Protein AF-A0A023EDC5-F1 (afdb_monomer_lite)

Organism: Aedes albopictus (NCBI:txid7160)

Structure (mmCIF, N/CA/C/O backbone):
data_AF-A0A023EDC5-F1
#
_entry.id   AF-A0A023EDC5-F1
#
loop_
_atom_site.group_PDB
_atom_site.id
_atom_site.type_symbol
_atom_site.label_atom_id
_atom_site.label_alt_id
_atom_site.label_comp_id
_atom_site.label_asym_id
_atom_site.label_entity_id
_atom_site.label_seq_id
_atom_site.pdbx_PDB_ins_code
_atom_site.Cartn_x
_atom_site.Cartn_y
_atom_site.Cartn_z
_atom_site.occupancy
_atom_site.B_iso_or_equiv
_atom_site.auth_seq_id
_atom_site.auth_comp_id
_atom_site.auth_asym_id
_atom_site.auth_atom_id
_atom_site.pdbx_PDB_model_num
ATOM 1 N N . MET A 1 1 ? 11.397 -44.314 -11.778 1.00 50.75 1 MET A N 1
ATOM 2 C CA . MET A 1 1 ? 10.509 -43.791 -10.722 1.00 50.75 1 MET A CA 1
ATOM 3 C C . MET A 1 1 ? 11.322 -42.863 -9.839 1.00 50.75 1 MET A C 1
ATOM 5 O O . MET A 1 1 ? 11.848 -43.304 -8.835 1.00 50.75 1 MET A O 1
ATOM 9 N N . THR A 1 2 ? 11.471 -41.606 -10.250 1.00 45.00 2 THR A N 1
ATOM 10 C CA . THR A 1 2 ? 11.901 -40.502 -9.382 1.00 45.00 2 THR A CA 1
ATOM 11 C C . THR A 1 2 ? 11.309 -39.235 -9.984 1.00 45.00 2 THR A C 1
ATOM 13 O O . THR A 1 2 ? 11.677 -38.807 -11.075 1.00 45.00 2 THR A O 1
ATOM 16 N N . GLN A 1 3 ? 10.275 -38.731 -9.318 1.00 44.88 3 GLN A N 1
ATOM 17 C CA . GLN A 1 3 ? 9.537 -37.547 -9.725 1.00 44.88 3 GLN A CA 1
ATOM 18 C C . GLN A 1 3 ? 10.434 -36.310 -9.618 1.00 44.88 3 GLN A C 1
ATOM 20 O O . GLN A 1 3 ? 11.108 -36.125 -8.605 1.00 44.88 3 GLN A O 1
ATOM 25 N N . GLN A 1 4 ? 10.425 -35.470 -10.651 1.00 45.59 4 GLN A N 1
ATOM 26 C CA . GLN A 1 4 ? 10.898 -34.090 -10.553 1.00 45.59 4 GLN A CA 1
ATOM 27 C C . GLN A 1 4 ? 9.926 -33.314 -9.651 1.00 45.59 4 GLN A C 1
ATOM 29 O O . GLN A 1 4 ? 8.714 -33.425 -9.854 1.00 45.59 4 GLN A O 1
ATOM 34 N N . PRO A 1 5 ? 10.404 -32.563 -8.645 1.00 53.28 5 PRO A N 1
ATOM 35 C CA . PRO A 1 5 ? 9.530 -31.718 -7.856 1.00 53.28 5 PRO A CA 1
ATOM 36 C C . PRO A 1 5 ? 9.101 -30.519 -8.705 1.00 53.28 5 PRO A C 1
ATOM 38 O O . PRO A 1 5 ? 9.924 -29.786 -9.251 1.00 53.28 5 PRO A O 1
ATOM 41 N N . ASN A 1 6 ? 7.787 -30.361 -8.812 1.00 52.38 6 ASN A N 1
ATOM 42 C CA . ASN A 1 6 ? 7.099 -29.246 -9.442 1.00 52.38 6 ASN A CA 1
ATOM 43 C C . ASN A 1 6 ? 7.587 -27.919 -8.826 1.00 52.38 6 ASN A C 1
ATOM 45 O O . ASN A 1 6 ? 7.367 -27.668 -7.642 1.00 52.38 6 ASN A O 1
ATOM 49 N N . GLY A 1 7 ? 8.272 -27.093 -9.617 1.00 53.75 7 GLY A N 1
ATOM 50 C CA . GLY A 1 7 ? 8.886 -25.833 -9.189 1.00 53.75 7 GLY A CA 1
ATOM 51 C C . GLY A 1 7 ? 8.329 -24.621 -9.934 1.00 53.75 7 GLY A C 1
ATOM 52 O O . GLY A 1 7 ? 9.099 -23.808 -10.430 1.00 53.75 7 GLY A O 1
ATOM 53 N N . GLU A 1 8 ? 7.008 -24.491 -10.042 1.00 51.50 8 GLU A N 1
ATOM 54 C CA . GLU A 1 8 ? 6.346 -23.358 -10.712 1.00 51.50 8 GLU A CA 1
ATOM 55 C C . GLU A 1 8 ? 5.930 -22.255 -9.721 1.00 51.50 8 GLU A C 1
ATOM 57 O O . GLU A 1 8 ? 4.769 -21.865 -9.656 1.00 51.50 8 GLU A O 1
ATOM 62 N N . ASN A 1 9 ? 6.864 -21.742 -8.908 1.00 53.31 9 ASN A N 1
ATOM 63 C CA . ASN A 1 9 ? 6.585 -20.567 -8.062 1.00 53.31 9 ASN A CA 1
ATOM 64 C C . ASN A 1 9 ? 7.823 -19.682 -7.792 1.00 53.31 9 ASN A C 1
ATOM 66 O O . ASN A 1 9 ? 8.054 -19.226 -6.676 1.00 53.31 9 ASN A O 1
ATOM 70 N N . GLY A 1 10 ? 8.677 -19.481 -8.804 1.00 51.59 10 GLY A N 1
ATOM 71 C CA . GLY A 1 10 ? 9.921 -18.695 -8.692 1.00 51.59 10 GLY A CA 1
ATOM 72 C C . GLY A 1 10 ? 9.852 -17.255 -9.223 1.00 51.59 10 GLY A C 1
ATOM 73 O O . GLY A 1 10 ? 10.818 -16.500 -9.089 1.00 51.59 10 GLY A O 1
ATOM 74 N N . SER A 1 11 ? 8.739 -16.853 -9.841 1.00 55.75 11 SER A N 1
ATOM 75 C CA . SER A 1 11 ? 8.704 -15.620 -10.641 1.00 55.75 11 SER A CA 1
ATOM 76 C C . SER A 1 11 ? 8.401 -14.351 -9.837 1.00 55.75 11 SER A C 1
ATOM 78 O O . SER A 1 11 ? 8.929 -13.294 -10.173 1.00 55.75 11 SER A O 1
ATOM 80 N N . ASN A 1 12 ? 7.642 -14.431 -8.738 1.00 54.09 12 ASN A N 1
ATOM 81 C CA . ASN A 1 12 ? 7.206 -13.228 -8.011 1.00 54.09 12 ASN A CA 1
ATOM 82 C C . ASN A 1 12 ? 8.258 -12.669 -7.039 1.00 54.09 12 ASN A C 1
ATOM 84 O O . ASN A 1 12 ? 8.398 -11.456 -6.918 1.00 54.09 12 ASN A O 1
ATOM 88 N N . SER A 1 13 ? 9.089 -13.520 -6.423 1.00 58.00 13 SER A N 1
ATOM 89 C CA . SER A 1 13 ? 10.135 -13.055 -5.492 1.00 58.00 13 SER A CA 1
ATOM 90 C C . SER A 1 13 ? 11.222 -12.200 -6.163 1.00 58.00 13 SER A C 1
ATOM 92 O O . SER A 1 13 ? 11.952 -11.486 -5.475 1.00 58.00 13 SER A O 1
ATOM 94 N N . ASN A 1 14 ? 11.351 -12.271 -7.491 1.00 67.88 14 ASN A N 1
ATOM 95 C CA . ASN A 1 14 ? 12.351 -11.517 -8.243 1.00 67.88 14 ASN A CA 1
ATOM 96 C C . ASN A 1 14 ? 11.970 -10.042 -8.437 1.00 67.88 14 ASN A C 1
ATOM 98 O O . ASN A 1 14 ? 12.869 -9.210 -8.569 1.00 67.88 14 ASN A O 1
ATOM 102 N N . LEU A 1 15 ? 10.678 -9.691 -8.453 1.00 72.94 15 LEU A N 1
ATOM 103 C CA . LEU A 1 15 ? 10.256 -8.304 -8.668 1.00 72.94 15 LEU A CA 1
ATOM 104 C C . LEU A 1 15 ? 10.569 -7.437 -7.442 1.00 72.94 15 LEU A C 1
ATOM 106 O O . LEU A 1 15 ? 11.223 -6.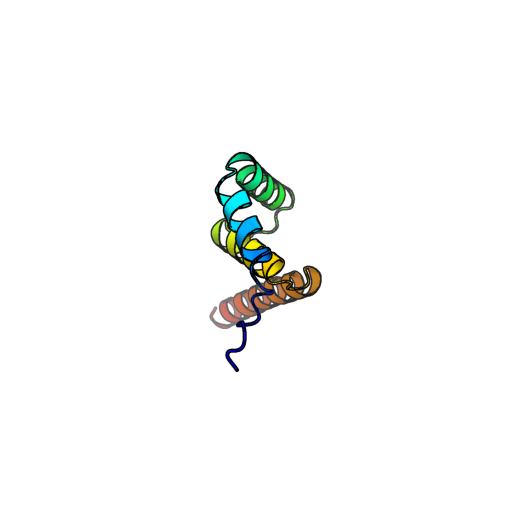407 -7.606 1.00 72.94 15 LEU A O 1
ATOM 110 N N . TYR A 1 16 ? 10.268 -7.922 -6.231 1.00 75.62 16 TYR A N 1
ATOM 111 C CA . TYR A 1 16 ? 10.540 -7.190 -4.989 1.00 75.62 16 TYR A CA 1
ATOM 112 C C . TYR A 1 16 ? 12.022 -6.866 -4.874 1.00 75.62 16 TYR A C 1
ATOM 114 O O . TYR A 1 16 ? 12.430 -5.748 -4.570 1.00 75.62 16 TYR A O 1
ATOM 122 N N . MET A 1 17 ? 12.845 -7.880 -5.154 1.00 75.00 17 MET A N 1
ATOM 123 C CA . MET A 1 17 ? 14.293 -7.789 -5.078 1.00 75.00 17 MET A CA 1
ATOM 124 C C . MET A 1 17 ? 14.822 -6.758 -6.078 1.00 75.00 17 MET A C 1
ATOM 126 O O . MET A 1 17 ? 15.673 -5.950 -5.722 1.00 75.00 17 MET A O 1
ATOM 130 N N . ARG A 1 18 ? 14.266 -6.713 -7.294 1.00 80.88 18 ARG A N 1
ATOM 131 C CA . ARG A 1 18 ? 14.614 -5.713 -8.316 1.00 80.88 18 ARG A CA 1
ATOM 132 C C . ARG A 1 18 ? 14.141 -4.305 -7.952 1.00 80.88 18 ARG A C 1
ATOM 134 O O . ARG A 1 18 ? 14.870 -3.346 -8.196 1.00 80.88 18 ARG A O 1
ATOM 141 N N . LEU A 1 19 ? 12.962 -4.175 -7.343 1.00 79.12 19 LEU A N 1
ATOM 142 C CA . LEU A 1 19 ? 12.436 -2.901 -6.845 1.00 79.12 19 LEU A CA 1
ATOM 143 C C . LEU A 1 19 ? 13.284 -2.356 -5.690 1.00 79.12 19 LEU A C 1
ATOM 145 O O . LEU A 1 19 ? 13.611 -1.176 -5.684 1.00 79.12 19 LEU A O 1
ATOM 149 N N . GLN A 1 20 ? 13.701 -3.216 -4.758 1.00 74.12 20 GLN A N 1
ATOM 150 C CA . GLN A 1 20 ? 14.599 -2.852 -3.656 1.00 74.12 20 GLN A CA 1
ATOM 151 C C . GLN A 1 20 ? 16.010 -2.506 -4.145 1.00 74.12 20 GLN A C 1
ATOM 153 O O . GLN A 1 20 ? 16.626 -1.571 -3.640 1.00 74.12 20 GLN A O 1
ATOM 158 N N . GLN A 1 21 ? 16.519 -3.230 -5.146 1.00 82.56 21 GLN A N 1
ATOM 159 C CA . GLN A 1 21 ? 17.809 -2.933 -5.775 1.00 82.56 21 GLN A CA 1
ATOM 160 C C . GLN A 1 21 ? 17.788 -1.591 -6.523 1.00 82.56 21 GLN A C 1
ATOM 162 O O . GLN A 1 21 ? 18.811 -0.910 -6.596 1.00 82.56 21 GLN A O 1
ATOM 167 N N . SER A 1 22 ? 16.632 -1.182 -7.057 1.00 90.81 22 SER A N 1
ATOM 168 C CA . SER A 1 22 ? 16.466 0.104 -7.732 1.00 90.81 22 SER A CA 1
ATOM 169 C C . SER A 1 22 ? 16.034 1.205 -6.763 1.00 90.81 22 SER A C 1
ATOM 171 O O . SER A 1 22 ? 14.847 1.447 -6.534 1.00 90.81 22 SER A O 1
ATOM 173 N N . GLN A 1 23 ? 17.013 1.954 -6.253 1.00 86.31 23 GLN A N 1
ATOM 174 C CA . GLN A 1 23 ? 16.738 3.096 -5.374 1.00 86.31 23 GLN A CA 1
ATOM 175 C C . GLN A 1 23 ? 15.821 4.143 -6.027 1.00 86.31 23 GLN A C 1
ATOM 177 O O . GLN A 1 23 ? 14.967 4.713 -5.355 1.00 86.31 23 GLN A O 1
ATOM 182 N N . THR A 1 24 ? 15.944 4.358 -7.341 1.00 90.00 24 THR A N 1
ATOM 183 C CA . THR A 1 24 ? 15.110 5.310 -8.087 1.00 90.00 24 THR A CA 1
ATOM 184 C C . THR A 1 24 ? 13.638 4.911 -8.084 1.00 90.00 24 THR A C 1
ATOM 186 O O . THR A 1 24 ? 12.778 5.752 -7.837 1.00 90.00 24 THR A O 1
ATOM 189 N N . ILE A 1 25 ? 13.327 3.634 -8.336 1.00 89.75 25 ILE A N 1
ATOM 190 C CA . ILE A 1 25 ? 11.932 3.180 -8.371 1.00 89.75 25 ILE A CA 1
ATOM 191 C C . ILE A 1 25 ? 11.322 3.262 -6.972 1.00 89.75 25 ILE A C 1
ATOM 193 O O . ILE A 1 25 ? 10.220 3.788 -6.819 1.00 89.75 25 ILE A O 1
ATOM 197 N N . ARG A 1 26 ? 12.059 2.823 -5.944 1.00 89.06 26 ARG A N 1
ATOM 198 C CA . ARG A 1 26 ? 11.604 2.917 -4.553 1.00 89.06 26 ARG A CA 1
ATOM 199 C C . ARG A 1 26 ? 11.326 4.363 -4.138 1.00 89.06 26 ARG A C 1
ATOM 201 O O . ARG A 1 26 ? 10.266 4.638 -3.580 1.00 89.06 26 ARG A O 1
ATOM 208 N N . ALA A 1 27 ? 12.230 5.287 -4.468 1.00 90.81 27 ALA A N 1
ATOM 209 C CA . ALA A 1 27 ? 12.044 6.709 -4.195 1.00 90.81 27 ALA A CA 1
ATOM 210 C C . ALA A 1 27 ? 10.816 7.276 -4.924 1.00 90.81 27 ALA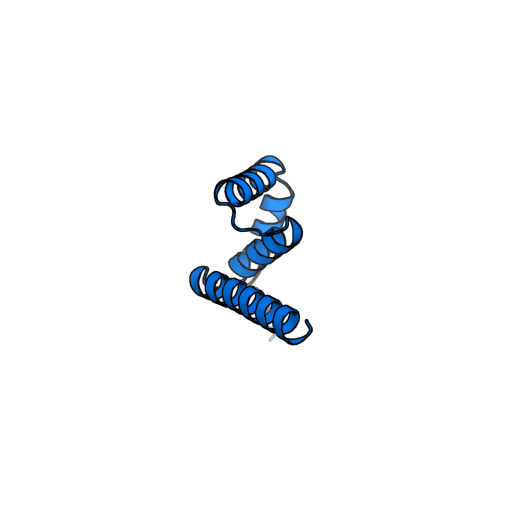 A C 1
ATOM 212 O O . ALA A 1 27 ? 10.025 7.998 -4.326 1.00 90.81 27 ALA A O 1
ATOM 213 N N . ASN A 1 28 ? 10.598 6.906 -6.189 1.00 93.50 28 ASN A N 1
ATOM 214 C CA . ASN A 1 28 ? 9.432 7.362 -6.945 1.00 93.50 28 ASN A CA 1
ATOM 215 C C . ASN A 1 28 ? 8.112 6.873 -6.333 1.00 93.50 28 ASN A C 1
ATOM 217 O O . ASN A 1 28 ? 7.184 7.665 -6.201 1.00 93.50 28 ASN A O 1
ATOM 221 N N . ILE A 1 29 ? 8.026 5.606 -5.914 1.00 92.19 29 ILE A N 1
ATOM 222 C CA . ILE A 1 29 ? 6.822 5.058 -5.266 1.00 92.19 29 ILE A CA 1
ATOM 223 C C . ILE A 1 29 ? 6.547 5.781 -3.937 1.00 92.19 29 ILE A C 1
ATOM 225 O O . ILE A 1 29 ? 5.405 6.152 -3.660 1.00 92.19 29 ILE A O 1
ATOM 229 N N . GLN A 1 30 ? 7.589 6.048 -3.144 1.00 91.31 30 GLN A N 1
ATOM 230 C CA . GLN A 1 30 ? 7.473 6.830 -1.909 1.00 91.31 30 GLN A CA 1
ATOM 231 C C . GLN A 1 30 ? 7.000 8.264 -2.178 1.00 91.31 30 GLN A C 1
ATOM 233 O O . GLN A 1 30 ? 6.069 8.731 -1.523 1.00 91.31 30 GLN A O 1
ATOM 238 N N . ASN A 1 31 ? 7.573 8.938 -3.177 1.00 94.12 31 ASN A N 1
ATOM 239 C CA . ASN A 1 31 ? 7.180 10.294 -3.559 1.00 94.12 31 ASN A CA 1
ATOM 240 C C . ASN A 1 31 ? 5.722 10.350 -4.035 1.00 94.12 31 ASN A C 1
ATOM 242 O O . ASN A 1 31 ? 4.977 11.235 -3.624 1.00 94.12 31 ASN A O 1
ATOM 246 N N . ILE A 1 32 ? 5.284 9.386 -4.851 1.00 95.06 32 ILE A N 1
ATOM 247 C CA . ILE A 1 32 ? 3.885 9.287 -5.293 1.00 95.06 32 ILE A CA 1
ATOM 248 C C . ILE A 1 32 ? 2.956 9.112 -4.086 1.00 95.06 32 ILE A C 1
ATOM 250 O O . ILE A 1 32 ? 1.947 9.805 -3.984 1.00 95.06 32 ILE A O 1
ATOM 254 N N . SER A 1 33 ? 3.315 8.231 -3.146 1.00 93.06 33 SER A N 1
ATOM 255 C CA . SER A 1 33 ? 2.549 8.005 -1.915 1.00 93.06 33 SER A CA 1
ATOM 256 C C . SER A 1 33 ? 2.386 9.284 -1.079 1.00 93.06 33 SER A C 1
ATOM 258 O O . SER A 1 33 ? 1.300 9.551 -0.559 1.00 93.06 33 SER A O 1
ATOM 260 N N . GLN A 1 34 ? 3.440 10.103 -0.996 1.00 93.38 34 GLN A N 1
ATOM 261 C CA . GLN A 1 34 ? 3.418 11.395 -0.305 1.00 93.38 34 GLN A CA 1
ATOM 262 C C . GLN A 1 34 ? 2.567 12.435 -1.042 1.00 93.38 34 GLN A C 1
ATOM 264 O O . GLN A 1 34 ? 1.761 13.112 -0.411 1.00 93.38 34 GLN A O 1
ATOM 269 N N . ILE A 1 35 ? 2.691 12.532 -2.370 1.00 96.38 35 ILE A N 1
ATOM 270 C CA . ILE A 1 35 ? 1.900 13.461 -3.197 1.00 96.38 35 ILE A CA 1
ATOM 271 C C . ILE A 1 35 ? 0.403 13.152 -3.088 1.00 96.38 35 ILE A C 1
ATOM 273 O O . ILE A 1 35 ? -0.412 14.064 -2.977 1.00 96.38 35 ILE A O 1
ATOM 277 N N . LEU A 1 36 ? 0.040 11.868 -3.088 1.00 94.44 36 LEU A N 1
ATOM 278 C CA . LEU A 1 36 ? -1.342 11.417 -2.913 1.00 94.44 36 LEU A CA 1
ATOM 279 C C . LEU A 1 36 ? -1.804 11.440 -1.451 1.00 94.44 36 LEU A C 1
ATOM 281 O O . LEU A 1 36 ? -2.947 11.091 -1.169 1.00 94.44 36 LEU A O 1
ATOM 285 N N . ASN A 1 37 ? -0.920 11.832 -0.531 1.00 90.88 37 ASN A N 1
ATOM 286 C CA . ASN A 1 37 ? -1.170 11.908 0.900 1.00 90.88 37 ASN A CA 1
ATOM 287 C C . ASN A 1 37 ? -1.837 10.640 1.462 1.00 90.88 37 ASN A C 1
ATOM 289 O O . ASN A 1 37 ? -2.776 10.704 2.256 1.00 90.88 37 ASN A O 1
ATOM 293 N N . THR A 1 38 ? -1.358 9.462 1.046 1.00 89.62 38 THR A N 1
ATOM 294 C CA . THR A 1 38 ? -1.943 8.179 1.479 1.00 89.62 38 THR A CA 1
ATOM 295 C C . THR A 1 38 ? -1.772 7.948 2.984 1.00 89.62 38 THR A C 1
ATOM 297 O O . THR A 1 38 ? -2.510 7.170 3.590 1.00 89.62 38 THR A O 1
ATOM 300 N N . GLY A 1 39 ? -0.802 8.627 3.608 1.00 88.19 39 GLY A N 1
ATOM 301 C CA . GLY A 1 39 ? -0.447 8.462 5.016 1.00 88.19 39 GLY A CA 1
ATOM 302 C C . GLY A 1 39 ? 0.248 7.133 5.320 1.00 88.19 39 GLY A C 1
ATOM 303 O O . GLY A 1 39 ? 0.294 6.730 6.479 1.00 88.19 39 GLY A O 1
ATOM 304 N N . LEU A 1 40 ? 0.757 6.431 4.302 1.00 91.06 40 LEU A N 1
ATOM 305 C CA . LEU A 1 40 ? 1.544 5.213 4.485 1.00 91.06 40 LEU A CA 1
ATOM 306 C C . LEU A 1 40 ? 2.991 5.559 4.847 1.00 91.06 40 LEU A C 1
ATOM 308 O O . LEU A 1 40 ? 3.644 6.332 4.142 1.00 91.06 40 LEU A O 1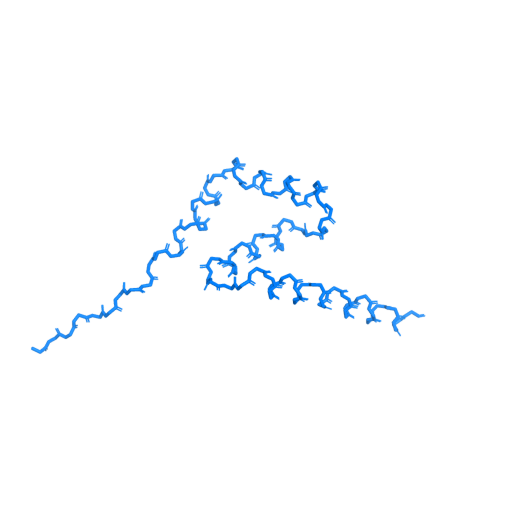
ATOM 312 N N . SER A 1 41 ? 3.507 4.940 5.912 1.00 91.12 41 SER A N 1
ATOM 313 C CA . SER A 1 41 ? 4.937 4.991 6.221 1.00 91.12 41 SER A CA 1
ATOM 314 C C . SER A 1 41 ? 5.747 4.224 5.160 1.00 91.12 41 SER A C 1
ATOM 316 O O . SER A 1 41 ? 5.192 3.357 4.473 1.00 91.12 41 SER A O 1
ATOM 318 N N . PRO A 1 42 ? 7.056 4.494 5.014 1.00 88.25 42 PRO A N 1
ATOM 319 C CA . PRO A 1 42 ? 7.921 3.748 4.097 1.00 88.25 42 PRO A CA 1
ATOM 320 C C . PRO A 1 42 ? 7.863 2.227 4.305 1.00 88.25 42 PRO A C 1
ATOM 322 O O . PRO A 1 42 ? 7.879 1.468 3.338 1.00 88.25 42 PRO A O 1
ATOM 325 N N . GLU A 1 43 ? 7.746 1.783 5.555 1.00 90.50 43 GLU A N 1
ATOM 326 C CA . GLU A 1 43 ? 7.673 0.373 5.943 1.00 90.50 43 GLU A CA 1
ATOM 327 C C . GLU A 1 43 ? 6.321 -0.241 5.564 1.00 90.50 43 GLU A C 1
ATOM 329 O O . GLU A 1 43 ? 6.271 -1.340 5.010 1.00 90.50 43 GLU A O 1
ATOM 334 N N . ALA A 1 44 ? 5.223 0.480 5.821 1.00 90.94 44 ALA A N 1
ATOM 335 C CA . ALA A 1 44 ? 3.880 0.048 5.440 1.00 90.94 44 ALA A CA 1
ATOM 336 C C . ALA A 1 44 ? 3.732 -0.041 3.913 1.00 90.94 44 ALA A C 1
ATOM 338 O O . ALA A 1 44 ? 3.1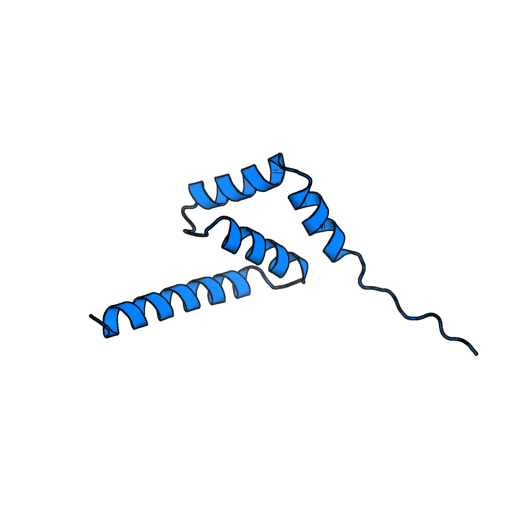18 -0.976 3.397 1.00 90.94 44 ALA A O 1
ATOM 339 N N . LEU A 1 45 ? 4.335 0.901 3.186 1.00 91.62 45 LEU A N 1
ATOM 340 C CA . LEU A 1 45 ? 4.362 0.909 1.728 1.00 91.62 45 LEU A CA 1
ATOM 341 C C . LEU A 1 45 ? 5.164 -0.275 1.169 1.00 91.62 45 LEU A C 1
ATOM 343 O O . LEU A 1 45 ? 4.667 -0.968 0.282 1.00 91.62 45 LEU A O 1
ATOM 347 N N . ASP A 1 46 ? 6.349 -0.561 1.722 1.00 90.06 46 ASP A N 1
ATOM 348 C CA . ASP A 1 46 ? 7.150 -1.735 1.339 1.00 90.06 46 ASP A CA 1
ATOM 349 C C . ASP A 1 46 ? 6.384 -3.048 1.601 1.00 90.06 46 ASP A C 1
ATOM 351 O O . ASP A 1 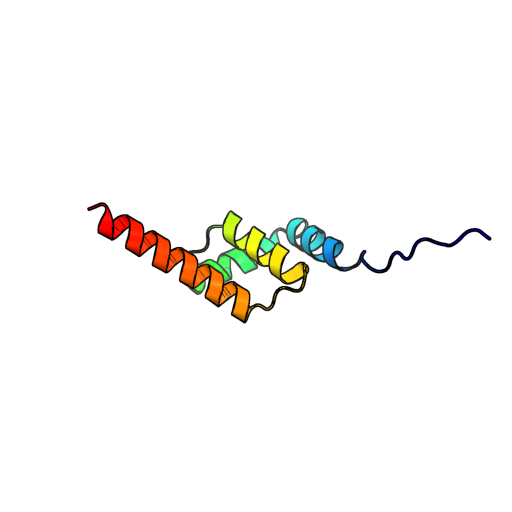46 ? 6.452 -3.980 0.797 1.00 90.06 46 ASP A O 1
ATOM 355 N N . LEU A 1 47 ? 5.611 -3.131 2.691 1.00 91.19 47 LEU A N 1
ATOM 356 C CA . LEU A 1 47 ? 4.752 -4.286 2.962 1.00 91.19 47 LEU A CA 1
ATOM 357 C C . LEU A 1 47 ? 3.618 -4.416 1.936 1.00 91.19 47 LEU A C 1
ATOM 359 O O . LEU A 1 47 ? 3.364 -5.517 1.451 1.00 91.19 47 LEU A O 1
ATOM 363 N N . CYS A 1 48 ? 2.966 -3.310 1.569 1.00 92.69 48 CYS A N 1
ATOM 364 C CA . CYS A 1 48 ? 1.922 -3.316 0.544 1.00 92.69 48 CYS A CA 1
ATOM 365 C C . CYS A 1 48 ? 2.461 -3.817 -0.801 1.00 92.69 48 CYS A C 1
ATOM 367 O O . CYS A 1 48 ? 1.819 -4.645 -1.438 1.00 92.69 48 CYS A O 1
ATOM 369 N N . VAL A 1 49 ? 3.661 -3.382 -1.203 1.00 90.19 49 VAL A N 1
ATOM 370 C CA . VAL A 1 49 ? 4.311 -3.856 -2.436 1.00 90.19 49 VAL A CA 1
ATOM 371 C C . VAL A 1 49 ? 4.533 -5.369 -2.396 1.00 90.19 49 VAL A C 1
ATOM 373 O O . VAL A 1 49 ? 4.145 -6.051 -3.341 1.00 90.19 49 VAL A O 1
ATOM 376 N N . LYS A 1 50 ? 5.042 -5.919 -1.284 1.00 89.19 50 LYS A N 1
ATOM 377 C CA . LYS A 1 50 ? 5.205 -7.379 -1.134 1.00 89.19 50 LYS A CA 1
ATOM 378 C C . LYS A 1 50 ? 3.885 -8.132 -1.279 1.00 89.19 50 LYS A C 1
ATOM 380 O O . LYS A 1 50 ? 3.848 -9.179 -1.912 1.00 89.19 50 LYS A O 1
ATOM 385 N N . LEU A 1 51 ? 2.810 -7.622 -0.676 1.00 90.62 51 LEU A N 1
ATOM 386 C CA . LEU A 1 51 ? 1.487 -8.248 -0.752 1.00 90.62 51 LEU A CA 1
ATOM 387 C C . LEU A 1 51 ? 0.935 -8.218 -2.182 1.00 90.62 51 LEU A C 1
ATOM 389 O O . LEU A 1 51 ? 0.381 -9.205 -2.655 1.00 90.62 51 LEU A O 1
ATOM 393 N N . LEU A 1 52 ? 1.130 -7.119 -2.907 1.00 90.44 52 LEU A N 1
ATOM 394 C CA . LEU A 1 52 ? 0.745 -7.043 -4.318 1.00 90.44 52 LEU A CA 1
ATOM 395 C C . LEU A 1 52 ? 1.499 -8.078 -5.165 1.00 90.44 52 LEU A C 1
ATOM 397 O O . LEU A 1 52 ? 0.920 -8.693 -6.057 1.00 90.44 52 LEU A O 1
ATOM 401 N N . GLU A 1 53 ? 2.767 -8.335 -4.850 1.00 86.31 53 GLU A N 1
ATOM 402 C CA . GLU A 1 53 ? 3.589 -9.322 -5.556 1.00 86.31 53 GLU A CA 1
ATOM 403 C C . GLU A 1 53 ? 3.227 -10.771 -5.238 1.00 86.31 53 GLU A C 1
ATOM 405 O O . GLU A 1 53 ? 3.443 -11.649 -6.072 1.00 86.31 53 GLU A O 1
ATOM 410 N N . THR A 1 54 ? 2.629 -11.048 -4.077 1.00 88.06 54 THR A N 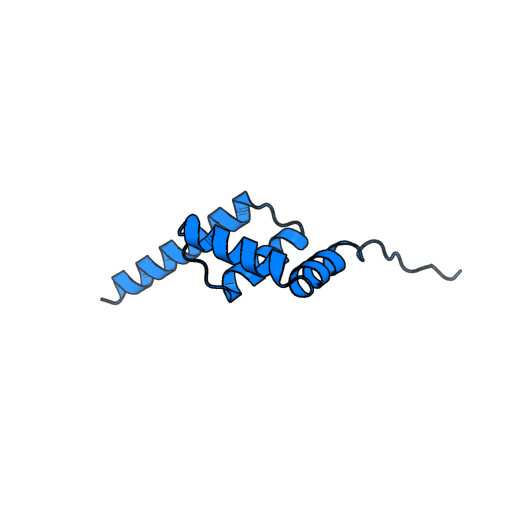1
ATOM 411 C CA . THR A 1 54 ? 2.047 -12.372 -3.810 1.00 88.06 54 THR A CA 1
ATOM 412 C C . THR A 1 54 ? 0.717 -12.592 -4.538 1.00 88.06 54 THR A C 1
ATOM 414 O O . THR A 1 54 ? 0.161 -13.686 -4.463 1.00 88.06 54 THR A O 1
ATOM 417 N N . GLY A 1 55 ? 0.232 -11.594 -5.286 1.00 88.06 55 GLY A N 1
ATOM 418 C CA . GLY A 1 55 ? -1.004 -11.661 -6.063 1.00 88.06 55 GLY A CA 1
ATOM 419 C C . GLY A 1 55 ? -2.232 -11.145 -5.314 1.00 88.06 55 GLY A C 1
ATOM 420 O O . GLY A 1 55 ? -3.356 -11.397 -5.748 1.00 88.06 55 GLY A O 1
ATOM 421 N N . VAL A 1 56 ? -2.051 -10.432 -4.197 1.00 94.38 56 VAL A N 1
ATOM 422 C CA . VAL A 1 56 ? -3.169 -9.791 -3.495 1.00 94.38 56 VAL A CA 1
ATOM 423 C C . VAL A 1 56 ? -3.783 -8.709 -4.383 1.00 94.38 56 VAL A C 1
ATOM 425 O O . VAL A 1 56 ? -3.086 -7.888 -4.977 1.00 94.38 56 VAL A O 1
ATOM 428 N N . HIS A 1 57 ? -5.113 -8.688 -4.450 1.00 94.25 57 HIS A N 1
ATOM 429 C CA . HIS A 1 57 ? -5.841 -7.704 -5.240 1.00 94.25 57 HIS A CA 1
ATOM 430 C C . HIS A 1 57 ? -5.684 -6.283 -4.650 1.00 94.25 57 HIS A C 1
ATOM 432 O O . HIS A 1 57 ? -5.983 -6.094 -3.465 1.00 94.25 57 HIS A O 1
ATOM 438 N N . PRO A 1 58 ? -5.292 -5.263 -5.445 1.00 93.50 58 PRO A N 1
ATOM 439 C CA . PRO A 1 58 ? -5.014 -3.916 -4.936 1.00 93.50 58 PRO A CA 1
ATOM 440 C C . PRO A 1 58 ? -6.192 -3.273 -4.201 1.00 93.50 58 PRO A C 1
ATOM 442 O O . PRO A 1 58 ? -6.007 -2.665 -3.150 1.00 93.50 58 PRO A O 1
ATOM 445 N N . GLN A 1 59 ? -7.408 -3.447 -4.726 1.00 95.19 59 GLN A N 1
ATOM 446 C CA . GLN A 1 59 ? -8.611 -2.878 -4.119 1.00 95.19 59 GLN A CA 1
ATOM 447 C C . GLN A 1 59 ? -8.899 -3.499 -2.748 1.00 95.19 59 GLN A C 1
ATOM 449 O O . GLN A 1 59 ? -9.193 -2.782 -1.798 1.00 95.19 59 GLN A O 1
ATOM 454 N N . ALA A 1 60 ? -8.750 -4.822 -2.626 1.00 95.94 60 ALA A N 1
ATOM 455 C CA . ALA A 1 60 ? -8.989 -5.518 -1.364 1.00 95.94 60 ALA A CA 1
ATOM 456 C C . ALA A 1 60 ? -7.951 -5.102 -0.311 1.00 95.94 60 ALA A C 1
ATOM 458 O O . ALA A 1 60 ? -8.290 -4.871 0.846 1.00 95.94 60 ALA A O 1
ATOM 459 N N . LEU A 1 61 ? -6.689 -4.940 -0.723 1.00 95.38 61 LEU A N 1
ATOM 460 C CA . LEU A 1 61 ? -5.637 -4.432 0.152 1.00 95.38 61 LEU A CA 1
ATOM 461 C C . LEU A 1 61 ? -5.942 -3.007 0.640 1.00 95.38 61 LEU A C 1
ATOM 463 O O . LEU A 1 61 ? -5.805 -2.729 1.829 1.00 95.38 61 LEU A O 1
ATOM 467 N N . ALA A 1 62 ? -6.391 -2.118 -0.248 1.00 93.94 62 ALA A N 1
ATOM 468 C CA . ALA A 1 62 ? -6.750 -0.747 0.111 1.00 93.94 62 ALA A CA 1
ATOM 469 C C . ALA A 1 62 ? -7.926 -0.687 1.103 1.00 93.94 62 ALA A C 1
ATOM 471 O O . ALA A 1 62 ? -7.887 0.091 2.061 1.00 93.94 62 ALA A O 1
ATOM 472 N N . GLU A 1 63 ? -8.942 -1.529 0.905 1.00 95.56 63 GLU A N 1
ATOM 473 C CA . GLU A 1 63 ? -10.091 -1.654 1.809 1.00 95.56 63 GLU A CA 1
ATOM 474 C C . GLU A 1 63 ? -9.654 -2.118 3.199 1.00 95.56 63 GLU A C 1
ATOM 476 O O . GLU A 1 63 ? -9.990 -1.473 4.191 1.00 95.56 63 GLU A O 1
ATOM 481 N N . VAL A 1 64 ? -8.829 -3.166 3.275 1.00 95.50 64 VAL A N 1
ATOM 482 C CA . VAL A 1 64 ? -8.302 -3.685 4.545 1.00 95.50 64 VAL A CA 1
ATOM 483 C C . VAL A 1 64 ? -7.456 -2.636 5.269 1.00 95.50 64 VAL A C 1
ATOM 485 O O . VAL A 1 64 ? -7.655 -2.404 6.459 1.00 95.50 64 VAL A O 1
ATOM 488 N N . VAL A 1 65 ? -6.544 -1.955 4.568 1.00 93.56 65 VAL A N 1
ATOM 489 C CA . VAL A 1 65 ? -5.706 -0.897 5.163 1.00 93.56 65 VAL A CA 1
ATOM 490 C C . VAL A 1 65 ? -6.564 0.248 5.705 1.00 93.56 65 VAL A C 1
ATOM 492 O O . VAL A 1 65 ? -6.317 0.746 6.804 1.00 93.56 65 VAL A O 1
ATOM 495 N N . THR A 1 66 ? -7.587 0.660 4.957 1.00 93.31 66 THR A N 1
ATOM 496 C CA . THR A 1 66 ? -8.511 1.720 5.385 1.00 93.31 66 THR A CA 1
ATOM 497 C C . THR A 1 66 ? -9.319 1.295 6.606 1.00 93.31 66 THR A C 1
ATOM 499 O O . THR A 1 66 ? -9.450 2.068 7.557 1.00 93.31 66 THR A O 1
ATOM 502 N N . GLN A 1 67 ? -9.817 0.060 6.607 1.00 95.62 67 GLN A N 1
ATOM 503 C CA . GLN A 1 67 ? -10.597 -0.493 7.705 1.00 95.62 67 GLN A CA 1
ATOM 504 C C . GLN A 1 67 ? -9.775 -0.562 8.996 1.00 95.62 67 GLN A C 1
ATOM 506 O O . GLN A 1 67 ? -10.222 -0.050 10.018 1.00 95.62 67 GLN A O 1
ATOM 511 N N . ILE A 1 68 ? -8.545 -1.087 8.934 1.00 94.44 68 ILE A N 1
ATOM 512 C CA . ILE A 1 68 ? -7.638 -1.152 10.091 1.00 94.44 68 ILE A CA 1
ATOM 513 C C . ILE A 1 68 ? -7.405 0.245 10.671 1.00 94.44 68 ILE A C 1
ATOM 515 O O . ILE A 1 68 ? -7.512 0.442 11.877 1.00 94.44 68 ILE A O 1
ATOM 519 N N . ARG A 1 69 ? -7.126 1.246 9.826 1.00 91.50 69 ARG A N 1
ATOM 520 C CA . ARG A 1 69 ? -6.899 2.625 10.296 1.00 91.50 69 ARG A CA 1
ATOM 521 C C . ARG A 1 69 ? -8.134 3.220 10.966 1.00 91.50 69 ARG A C 1
ATOM 523 O O . ARG A 1 69 ? -8.000 3.923 11.962 1.00 91.50 69 ARG A O 1
ATOM 530 N N . ARG A 1 70 ? -9.324 2.942 10.429 1.00 93.50 70 ARG A N 1
ATOM 531 C CA . ARG A 1 70 ? -10.592 3.396 11.005 1.00 93.50 70 ARG A CA 1
ATOM 532 C C . ARG A 1 70 ? -10.859 2.747 12.363 1.00 93.50 70 ARG A C 1
ATOM 534 O O . ARG A 1 70 ? -11.266 3.447 13.283 1.00 93.50 70 ARG A O 1
ATOM 541 N N . GLU A 1 71 ? -10.642 1.441 12.481 1.00 95.56 71 GLU A N 1
ATOM 542 C CA . GLU A 1 71 ? -10.831 0.708 13.738 1.00 95.56 71 GLU A CA 1
ATOM 543 C C . GLU A 1 71 ? -9.843 1.171 14.810 1.00 95.56 71 GLU A C 1
ATOM 545 O O . GLU A 1 71 ? -10.253 1.437 15.934 1.00 95.56 71 GLU A O 1
ATOM 550 N N . MET A 1 72 ? -8.572 1.375 14.453 1.00 93.38 72 MET A N 1
ATOM 551 C CA . MET A 1 72 ? -7.568 1.929 15.368 1.00 93.38 72 MET A CA 1
ATOM 552 C C . MET A 1 72 ? -7.966 3.318 15.884 1.00 93.38 72 MET A C 1
ATOM 554 O O . MET A 1 72 ? -7.931 3.551 17.087 1.00 93.38 72 MET A O 1
ATOM 558 N N . ALA A 1 73 ? -8.414 4.213 14.997 1.00 93.12 73 ALA A N 1
ATOM 559 C CA . ALA A 1 73 ? -8.875 5.542 15.396 1.00 93.12 73 ALA A CA 1
ATOM 560 C C . ALA A 1 73 ? -10.120 5.492 16.304 1.00 93.12 73 ALA A C 1
ATOM 562 O O . ALA A 1 73 ? -10.257 6.312 17.209 1.00 93.12 73 ALA A O 1
ATOM 563 N N . ALA A 1 74 ? -11.027 4.534 16.080 1.00 95.31 74 ALA A N 1
ATOM 564 C CA . ALA A 1 74 ? -12.186 4.330 16.948 1.00 95.31 74 ALA A CA 1
ATOM 565 C C . ALA A 1 74 ? -11.769 3.848 18.347 1.00 95.31 74 ALA A C 1
ATOM 567 O O . ALA A 1 74 ? -12.248 4.388 19.340 1.00 95.31 74 ALA A O 1
ATOM 568 N N . LEU A 1 75 ? -10.826 2.901 18.427 1.00 95.62 75 LEU A N 1
ATOM 569 C CA . LEU A 1 75 ? -10.283 2.407 19.696 1.00 95.62 75 LEU A CA 1
ATOM 570 C C . LEU A 1 75 ? -9.583 3.511 20.500 1.00 95.62 75 LEU A C 1
ATOM 572 O O . LEU A 1 75 ? -9.723 3.559 21.718 1.00 95.62 75 LEU A O 1
ATOM 576 N N . GLU A 1 76 ? -8.842 4.401 19.838 1.00 94.19 76 GLU A N 1
ATOM 577 C CA . GLU A 1 76 ? -8.197 5.548 20.492 1.00 94.19 76 GLU A CA 1
ATOM 578 C C . GLU A 1 76 ? -9.224 6.552 21.035 1.00 94.19 76 GLU A C 1
ATOM 580 O O . GLU A 1 76 ? -9.044 7.078 22.133 1.00 94.19 76 GLU A O 1
ATOM 585 N N . ALA A 1 77 ? -10.316 6.787 20.301 1.00 92.25 77 ALA A N 1
ATOM 586 C CA . ALA A 1 77 ? -11.385 7.691 20.718 1.00 92.25 77 ALA A CA 1
ATOM 587 C C . ALA A 1 77 ? -12.229 7.135 21.878 1.00 92.25 77 ALA A C 1
ATOM 589 O O . ALA A 1 77 ? -12.707 7.907 22.699 1.00 92.25 77 ALA A O 1
ATOM 590 N N . GLU A 1 78 ? -12.412 5.814 21.964 1.00 89.88 78 GLU A N 1
ATOM 591 C CA . GLU A 1 78 ? -13.110 5.160 23.083 1.00 89.88 78 GLU A CA 1
ATOM 592 C C . GLU A 1 78 ? -12.287 5.144 24.383 1.00 89.88 78 GLU A C 1
ATOM 594 O O . GLU A 1 78 ? -12.840 4.951 25.465 1.00 89.88 78 GLU A O 1
ATOM 599 N N . GLN A 1 79 ? -10.967 5.325 24.288 1.00 75.00 79 GLN A N 1
ATOM 600 C CA . GLN A 1 79 ? -10.054 5.371 25.435 1.00 75.00 79 GLN A CA 1
ATOM 601 C C . GLN A 1 79 ? -9.851 6.787 26.006 1.00 75.00 79 GLN A C 1
ATOM 603 O O . GLN A 1 79 ? -9.173 6.923 27.029 1.00 75.00 79 GLN A O 1
ATOM 608 N N . GLN A 1 80 ? -10.414 7.821 25.369 1.00 55.06 80 GLN A N 1
ATOM 609 C CA . GLN A 1 80 ? -10.374 9.228 25.802 1.00 55.06 80 GLN A CA 1
ATOM 610 C C . GLN A 1 80 ? -11.691 9.670 26.440 1.00 55.06 80 GLN A C 1
ATOM 612 O O . GLN A 1 80 ? -11.609 10.452 27.415 1.00 55.06 80 GLN A O 1
#

Secondary structure (DSSP, 8-state):
--PPP-----SSHHHHHHHHH-HHHHHHHHHHHHHTT----HHHHHHHHHHHHTT--HHHHHHHHHHHHHHHHHHHHHT-

InterPro domains:
  IPR022214 Mitotic-spindle organizing protein 1 [PF12554] (24-69)
  IPR022214 Mitotic-spindle organizing protein 1 [PTHR28520] (19-77)

Foldseek 3Di:
DDDDPDDPPDPLVVVLVVCVVDPPNLVVQVVVCVVVVVVADSVNSSVLSSCVSVVDDNVVVSVVVVVVVVVVVVVVVVVD

pLDDT: mean 83.28, std 15.67, range [44.88, 96.38]

Radius of gyration: 17.63 Å; chains: 1; bounding box: 31×57×36 Å

Sequence (80 aa):
MTQQPNGENGSNSNLYMRLQQSQTIRANIQNISQILNTGLSPEALDLCVKLLETGVHPQALAEVVTQIRREMAALEAEQQ